Protein AF-A0A9X1YB83-F1 (afdb_monomer_lite)

Structure (mmCIF, N/CA/C/O backbone):
data_AF-A0A9X1YB83-F1
#
_entry.id   AF-A0A9X1YB83-F1
#
loop_
_atom_site.group_PDB
_atom_site.id
_atom_site.type_symbol
_atom_site.label_atom_id
_atom_site.label_alt_id
_atom_site.label_comp_id
_atom_site.label_asym_id
_atom_site.label_entity_id
_atom_site.label_seq_id
_atom_site.pdbx_PDB_ins_code
_atom_site.Cartn_x
_atom_site.Cartn_y
_atom_site.Cartn_z
_atom_site.occupancy
_atom_site.B_iso_or_equiv
_atom_site.auth_seq_id
_atom_site.auth_comp_id
_atom_site.auth_asym_id
_atom_site.auth_atom_id
_atom_site.pdbx_PDB_model_num
ATOM 1 N N . MET A 1 1 ? -44.753 -11.967 65.734 1.00 42.78 1 MET A N 1
ATOM 2 C CA . MET A 1 1 ? -45.019 -11.361 64.406 1.00 42.78 1 MET A CA 1
ATOM 3 C C . MET A 1 1 ? -43.832 -10.481 64.011 1.00 42.78 1 MET A C 1
ATOM 5 O O . MET A 1 1 ? -43.733 -9.363 64.493 1.00 42.78 1 MET A O 1
ATOM 9 N N . MET A 1 2 ? -42.898 -10.990 63.198 1.00 43.97 2 MET A N 1
ATOM 10 C CA . MET A 1 2 ? -41.735 -10.240 62.686 1.00 43.97 2 MET A CA 1
ATOM 11 C C . MET A 1 2 ? -42.067 -9.673 61.300 1.00 43.97 2 MET A C 1
ATOM 13 O O . MET A 1 2 ? -42.325 -10.425 60.363 1.00 43.97 2 MET A O 1
ATOM 17 N N . ARG A 1 3 ? -42.113 -8.340 61.183 1.00 51.88 3 ARG A N 1
ATOM 18 C CA . ARG A 1 3 ? -42.362 -7.619 59.924 1.00 51.88 3 ARG A CA 1
ATOM 19 C C . ARG A 1 3 ? -41.123 -7.677 59.024 1.00 51.88 3 ARG A C 1
ATOM 21 O O . ARG A 1 3 ? -40.028 -7.304 59.429 1.00 51.88 3 ARG A O 1
ATOM 28 N N . SER A 1 4 ? -41.341 -8.137 57.794 1.00 57.34 4 SER A N 1
ATOM 29 C CA . SER A 1 4 ? -40.372 -8.234 56.699 1.00 57.34 4 SER A CA 1
ATOM 30 C C . SER A 1 4 ? -39.772 -6.866 56.336 1.00 57.34 4 SER A C 1
ATOM 32 O O . SER A 1 4 ? -40.475 -5.979 55.857 1.00 57.34 4 SER A O 1
ATOM 34 N N . SER A 1 5 ? -38.462 -6.701 56.549 1.00 56.78 5 SER A N 1
ATOM 35 C CA . SER A 1 5 ? -37.679 -5.482 56.272 1.00 56.78 5 SER A CA 1
ATOM 36 C C . SER A 1 5 ? -37.057 -5.441 54.866 1.00 56.78 5 SER A C 1
ATOM 38 O O . SER A 1 5 ? -36.324 -4.510 54.531 1.00 56.78 5 SER A O 1
ATOM 40 N N . ARG A 1 6 ? -37.345 -6.430 54.008 1.00 56.34 6 ARG A N 1
ATOM 41 C CA . ARG A 1 6 ? -36.607 -6.656 52.749 1.00 56.34 6 ARG A CA 1
ATOM 42 C C . ARG A 1 6 ? -36.925 -5.658 51.624 1.00 56.34 6 ARG A C 1
ATOM 44 O O . ARG A 1 6 ? -36.176 -5.588 50.657 1.00 56.34 6 ARG A O 1
ATOM 51 N N . HIS A 1 7 ? -37.988 -4.857 51.743 1.00 48.97 7 HIS A N 1
ATOM 52 C CA . HIS A 1 7 ? -38.425 -3.928 50.684 1.00 48.97 7 HIS A CA 1
ATOM 53 C C . HIS A 1 7 ? -37.813 -2.517 50.764 1.00 48.97 7 HIS A C 1
ATOM 55 O O . HIS A 1 7 ? -37.915 -1.750 49.809 1.00 48.97 7 HIS A O 1
ATOM 61 N N . ALA A 1 8 ? -37.178 -2.148 51.882 1.00 49.72 8 ALA A N 1
ATOM 62 C CA . ALA A 1 8 ? -36.632 -0.798 52.058 1.00 49.72 8 ALA A CA 1
ATOM 63 C C . ALA A 1 8 ? -35.254 -0.614 51.394 1.00 49.72 8 ALA A C 1
ATOM 65 O O . ALA A 1 8 ? -34.953 0.467 50.888 1.00 49.72 8 ALA A O 1
ATOM 66 N N . ALA A 1 9 ? -34.431 -1.667 51.363 1.00 50.81 9 ALA A N 1
ATOM 67 C CA . ALA A 1 9 ? -33.074 -1.611 50.817 1.00 50.81 9 ALA A CA 1
ATOM 68 C C . ALA A 1 9 ? -33.062 -1.494 49.281 1.00 50.81 9 ALA A C 1
ATOM 70 O O . ALA A 1 9 ? -32.292 -0.719 48.719 1.00 50.81 9 ALA A O 1
ATOM 71 N N . THR A 1 10 ? -33.977 -2.185 48.598 1.00 51.81 10 THR A N 1
ATOM 72 C CA . THR A 1 10 ? -34.086 -2.207 47.129 1.00 51.81 10 THR A CA 1
ATOM 73 C C . THR A 1 10 ? -34.542 -0.875 46.527 1.00 51.81 10 THR A C 1
ATOM 75 O O . THR A 1 10 ? -34.150 -0.544 45.413 1.00 51.81 10 THR A O 1
ATOM 78 N N . ARG A 1 11 ? -35.301 -0.053 47.266 1.00 54.72 11 ARG A N 1
ATOM 79 C CA . ARG A 1 11 ? -35.755 1.273 46.799 1.00 54.72 11 ARG A CA 1
ATOM 80 C C . ARG A 1 11 ? -34.679 2.363 46.839 1.00 54.72 11 ARG A C 1
ATOM 82 O O . ARG A 1 11 ? -34.804 3.340 46.110 1.00 54.72 11 ARG A O 1
ATOM 89 N N . ARG A 1 12 ? -33.640 2.222 47.671 1.00 58.56 12 ARG A N 1
ATOM 90 C CA . ARG A 1 12 ? -32.574 3.236 47.819 1.00 58.56 12 ARG A CA 1
ATOM 91 C C . ARG A 1 12 ? -31.409 3.059 46.843 1.00 58.56 12 ARG A C 1
ATOM 93 O O . ARG A 1 12 ? -30.696 4.020 46.590 1.00 58.56 12 ARG A O 1
ATOM 100 N N . LEU A 1 13 ? -31.237 1.860 46.284 1.00 57.50 13 LEU A N 1
ATOM 101 C CA . LEU A 1 13 ? -30.187 1.547 45.305 1.00 57.50 13 LEU A CA 1
ATOM 102 C C . LEU A 1 13 ? -30.583 1.903 43.862 1.00 57.50 13 LEU A C 1
ATOM 104 O O . LEU A 1 13 ? -29.720 2.214 43.045 1.00 57.50 13 LEU A O 1
ATOM 108 N N . LEU A 1 14 ? -31.887 1.920 43.564 1.00 59.91 14 LEU A N 1
ATOM 109 C CA . LEU A 1 14 ? -32.426 2.239 42.240 1.00 59.91 14 LEU A CA 1
ATOM 110 C C . LEU A 1 14 ? -31.978 3.607 41.670 1.00 59.91 14 LEU A C 1
ATOM 112 O O . LEU A 1 14 ? -31.573 3.624 40.513 1.00 59.91 14 LEU A O 1
ATOM 116 N N . PRO A 1 15 ? -31.968 4.732 42.424 1.00 68.62 15 PRO A N 1
ATOM 117 C CA . PRO A 1 15 ? -31.583 6.036 41.872 1.00 68.62 15 PRO A CA 1
ATOM 118 C C . PRO A 1 15 ? -30.080 6.184 41.583 1.00 68.62 15 PRO A C 1
ATOM 120 O O . PRO A 1 15 ? -29.701 7.100 40.863 1.00 68.62 15 PRO A O 1
ATOM 123 N N . LEU A 1 16 ? -29.227 5.305 42.123 1.00 73.06 16 LEU A N 1
ATOM 124 C CA . LEU A 1 16 ? -27.783 5.268 41.839 1.00 73.06 16 LEU A CA 1
ATOM 125 C C . LEU A 1 16 ? -27.453 4.391 40.622 1.00 73.06 16 LEU A C 1
ATOM 127 O O . LEU A 1 16 ? -26.489 4.657 39.909 1.00 73.06 16 LEU A O 1
ATOM 131 N N . LEU A 1 17 ? -28.275 3.376 40.352 1.00 79.06 17 LEU A N 1
ATOM 132 C CA . LEU A 1 17 ? -28.107 2.476 39.210 1.00 79.06 17 LEU A CA 1
ATOM 133 C C . LEU A 1 17 ? -28.478 3.138 37.877 1.00 79.06 17 LEU A C 1
ATOM 135 O O . LEU A 1 17 ? -27.850 2.846 36.862 1.00 79.06 17 LEU A O 1
ATOM 139 N N . THR A 1 18 ? -29.453 4.048 37.863 1.00 82.81 18 THR A N 1
ATOM 140 C CA . THR A 1 18 ? -29.884 4.765 36.650 1.00 82.81 18 THR A CA 1
ATOM 141 C C . THR A 1 18 ? -28.795 5.650 36.030 1.00 82.81 18 THR A C 1
ATOM 143 O O . THR A 1 18 ? -28.520 5.477 34.842 1.00 82.81 18 THR A O 1
ATOM 146 N N . PRO A 1 19 ? -28.132 6.565 36.771 1.00 84.56 19 PRO A N 1
ATOM 147 C CA . PRO A 1 19 ? -27.071 7.391 36.196 1.00 84.56 19 PRO A CA 1
ATOM 148 C C . PRO A 1 19 ? -25.845 6.557 35.815 1.00 84.56 19 PRO A C 1
ATOM 150 O O . PRO A 1 19 ? -25.205 6.854 34.813 1.00 84.56 19 PRO A O 1
ATOM 153 N N . LEU A 1 20 ? -25.555 5.482 36.556 1.00 87.38 20 LEU A N 1
ATOM 154 C CA . LEU A 1 20 ? -24.474 4.558 36.221 1.00 87.38 20 LEU A CA 1
ATOM 155 C C . LEU A 1 20 ? -24.749 3.849 34.889 1.00 87.38 20 LEU A C 1
ATOM 157 O O . LEU A 1 20 ? -23.888 3.807 34.021 1.00 87.38 20 LEU A O 1
ATOM 161 N N . SER A 1 21 ? -25.973 3.359 34.690 1.00 84.88 21 SER A N 1
ATOM 162 C CA . SER A 1 21 ? -26.384 2.694 33.447 1.00 84.88 21 SER A CA 1
ATOM 163 C C . SER A 1 21 ? -26.321 3.644 32.246 1.00 84.88 21 SER A C 1
ATOM 165 O O . SER A 1 21 ? -25.855 3.259 31.177 1.00 84.88 21 SER A O 1
ATOM 167 N N . LEU A 1 22 ? -26.733 4.904 32.432 1.00 86.56 22 LEU A N 1
ATOM 168 C CA . LEU A 1 22 ? -26.623 5.938 31.404 1.00 86.56 22 LEU A CA 1
ATOM 169 C C . LEU A 1 22 ? -25.156 6.275 31.089 1.00 86.56 22 LEU A C 1
ATOM 171 O O . LEU A 1 22 ? -24.799 6.390 29.921 1.00 86.56 22 LEU A O 1
ATOM 175 N N . ALA A 1 23 ? -24.297 6.370 32.107 1.00 84.62 23 ALA A N 1
ATOM 176 C CA . ALA A 1 23 ? -22.865 6.598 31.922 1.00 84.62 23 ALA A CA 1
ATOM 177 C C . ALA A 1 23 ? -22.188 5.446 31.155 1.00 84.62 23 ALA A C 1
ATOM 179 O O . ALA A 1 23 ? -21.388 5.704 30.258 1.00 84.62 23 ALA A O 1
ATOM 180 N N . LEU A 1 24 ? -22.550 4.187 31.441 1.00 84.88 24 LEU A N 1
ATOM 181 C CA . LEU A 1 24 ? -22.045 3.031 30.690 1.00 84.88 24 LEU A CA 1
ATOM 182 C C . LEU A 1 24 ? -22.519 3.022 29.226 1.00 84.88 24 LEU A C 1
ATOM 184 O O . LEU A 1 24 ? -21.747 2.650 28.347 1.00 84.88 24 LEU A O 1
ATOM 188 N N . LEU A 1 25 ? -23.756 3.447 28.947 1.00 84.25 25 LEU A N 1
ATOM 189 C CA . LEU A 1 25 ? -24.281 3.534 27.577 1.00 84.25 25 LEU A CA 1
ATOM 190 C C . LEU A 1 25 ? -23.567 4.606 26.742 1.00 84.25 25 LEU A C 1
ATOM 192 O O . LEU A 1 25 ? -23.328 4.390 25.558 1.00 84.25 25 LEU A O 1
ATOM 196 N N . VAL A 1 26 ? -23.200 5.740 27.347 1.00 80.44 26 VAL A N 1
ATOM 197 C CA . VAL A 1 26 ? -22.458 6.808 26.653 1.00 80.44 26 VAL A CA 1
ATOM 198 C C . VAL A 1 26 ? -21.001 6.403 26.410 1.00 80.44 26 VAL A C 1
ATOM 200 O O . VAL A 1 26 ? -20.485 6.627 25.318 1.00 80.44 26 VAL A O 1
ATOM 203 N N . ALA A 1 27 ? -20.359 5.738 27.375 1.00 78.19 27 ALA A N 1
ATOM 204 C CA . ALA A 1 27 ? -18.993 5.232 27.217 1.00 78.19 27 ALA A CA 1
ATOM 205 C C . ALA A 1 27 ? -18.874 4.121 26.154 1.00 78.19 27 ALA A C 1
ATOM 207 O O . ALA A 1 27 ? -17.814 3.942 25.569 1.00 78.19 27 ALA A O 1
ATOM 208 N N . ALA A 1 28 ? -19.960 3.400 25.853 1.00 70.44 28 ALA A N 1
ATOM 209 C CA . ALA A 1 28 ? -19.977 2.383 24.800 1.00 70.44 28 ALA A CA 1
ATOM 210 C C . ALA A 1 28 ? -19.939 2.961 23.369 1.00 70.44 28 ALA A C 1
ATOM 212 O O . ALA A 1 28 ? -19.713 2.214 22.418 1.00 70.44 28 ALA A O 1
ATOM 213 N N . CYS A 1 29 ? -20.173 4.268 23.203 1.00 69.50 29 CYS A N 1
ATOM 214 C CA . CYS A 1 29 ? -20.130 4.931 21.898 1.00 69.50 29 CYS A CA 1
ATOM 215 C C . CYS A 1 29 ? -18.698 5.327 21.483 1.00 69.50 29 CYS A C 1
ATOM 217 O O . CYS A 1 29 ? -18.421 5.481 20.293 1.00 69.50 29 CYS A O 1
ATOM 219 N N . GLU A 1 30 ? -17.765 5.425 22.438 1.00 65.12 30 GLU A N 1
ATOM 220 C CA . GLU A 1 30 ? -16.325 5.404 22.158 1.00 65.12 30 GLU A CA 1
ATOM 221 C C . GLU A 1 30 ? -15.914 3.954 21.868 1.00 65.12 30 GLU A C 1
ATOM 223 O O . GLU A 1 30 ? -15.435 3.213 22.726 1.00 65.12 30 GLU A O 1
ATOM 228 N N . GLY A 1 31 ? -16.186 3.516 20.638 1.00 65.62 31 GLY A N 1
ATOM 229 C CA . GLY A 1 31 ? -15.770 2.207 20.146 1.00 65.62 31 GLY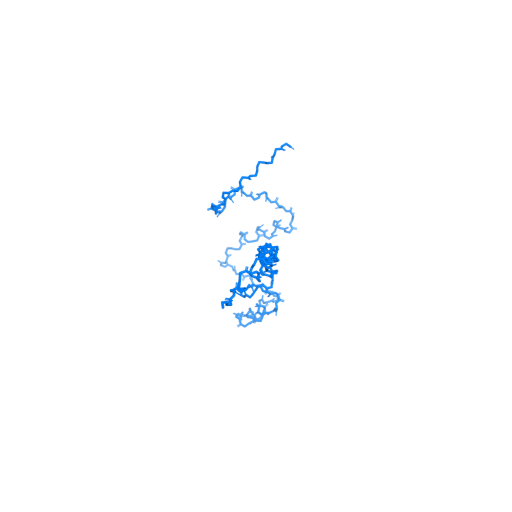 A CA 1
ATOM 230 C C . GLY A 1 31 ? -14.257 1.982 20.309 1.00 65.62 31 GLY A C 1
ATOM 231 O O . GLY A 1 31 ? -13.475 2.935 20.331 1.00 65.62 31 GLY A O 1
ATOM 232 N N . PRO A 1 32 ? -13.822 0.717 20.433 1.00 61.84 32 PRO A N 1
ATOM 233 C CA . PRO A 1 32 ? -12.466 0.381 20.832 1.00 61.84 32 PRO A CA 1
ATOM 234 C C . PRO A 1 32 ? -11.430 0.851 19.809 1.00 61.84 32 PRO A C 1
ATOM 236 O O . PRO A 1 32 ? -11.478 0.442 18.653 1.00 61.84 32 PRO A O 1
ATOM 239 N N . ALA A 1 33 ? -10.452 1.596 20.330 1.00 65.19 33 ALA A N 1
ATOM 240 C CA . ALA A 1 33 ? -9.132 1.871 19.778 1.00 65.19 33 ALA A CA 1
ATOM 241 C C . ALA A 1 33 ? -9.093 2.626 18.442 1.00 65.19 33 ALA A C 1
ATOM 243 O O . ALA A 1 33 ? -9.842 2.375 17.503 1.00 65.19 33 ALA A O 1
ATOM 244 N N . ASP A 1 34 ? -8.128 3.538 18.355 1.00 69.44 34 ASP A N 1
ATOM 245 C CA . ASP A 1 34 ? -7.694 4.140 17.103 1.00 69.44 34 ASP A CA 1
ATOM 246 C C . ASP A 1 34 ? -7.697 3.085 15.968 1.00 69.44 34 ASP A C 1
ATOM 248 O O . ASP A 1 34 ? -7.056 2.033 16.111 1.00 69.44 34 ASP A O 1
ATOM 252 N N . PRO A 1 35 ? -8.402 3.321 14.843 1.00 69.38 35 PRO A N 1
ATOM 253 C CA . PRO A 1 35 ? -8.416 2.397 13.715 1.00 69.38 35 PRO A CA 1
ATOM 254 C C . PRO A 1 35 ? -7.019 2.080 13.160 1.00 69.38 35 PRO A C 1
ATOM 256 O O . PRO A 1 35 ? -6.881 1.082 12.454 1.00 69.38 35 PRO A O 1
ATOM 259 N N . PHE A 1 36 ? -5.990 2.875 13.462 1.00 68.81 36 PHE A N 1
ATOM 260 C CA . PHE A 1 36 ? -4.592 2.586 13.128 1.00 68.81 36 PHE A CA 1
ATOM 261 C C . PHE A 1 36 ? -3.922 1.561 14.065 1.00 68.81 36 PHE A C 1
ATOM 263 O O . PHE A 1 36 ? -2.815 1.089 13.787 1.00 68.81 36 PHE A O 1
ATOM 270 N N . HIS A 1 37 ? -4.569 1.191 15.171 1.00 71.38 37 HIS A N 1
ATOM 271 C CA . HIS A 1 37 ? -4.044 0.273 16.187 1.00 71.38 37 HIS A CA 1
ATOM 272 C C . HIS A 1 37 ? -4.838 -1.025 16.334 1.00 71.38 37 HIS A C 1
ATOM 274 O O . HIS A 1 37 ? -4.385 -1.925 17.044 1.00 71.38 37 HIS A O 1
ATOM 280 N N . ALA A 1 38 ? -5.967 -1.160 15.638 1.00 74.69 38 ALA A N 1
ATOM 281 C CA . ALA A 1 38 ? -6.736 -2.396 15.633 1.00 74.69 38 ALA A CA 1
ATOM 282 C C . ALA A 1 38 ? -5.915 -3.576 15.075 1.00 74.69 38 ALA A C 1
ATOM 284 O O . ALA A 1 38 ? -5.223 -3.465 14.057 1.00 74.69 38 ALA A O 1
ATOM 285 N N . GLU A 1 39 ? -6.007 -4.724 15.746 1.00 72.88 39 GLU A N 1
ATOM 286 C CA . GLU A 1 39 ? -5.402 -5.973 15.283 1.00 72.88 39 GLU A CA 1
ATOM 287 C C . GLU A 1 39 ? -5.959 -6.389 13.911 1.00 72.88 39 GLU A C 1
ATOM 289 O O . GLU A 1 39 ? -7.090 -6.065 13.546 1.00 72.88 39 GLU A O 1
ATOM 294 N N . GLY A 1 40 ? -5.138 -7.071 13.108 1.00 72.44 40 GLY A N 1
ATOM 295 C CA . GLY A 1 40 ? -5.503 -7.486 11.748 1.00 72.44 40 GLY A CA 1
ATOM 296 C C . GLY A 1 40 ? -5.491 -6.370 10.695 1.00 72.44 40 GLY A C 1
ATOM 297 O O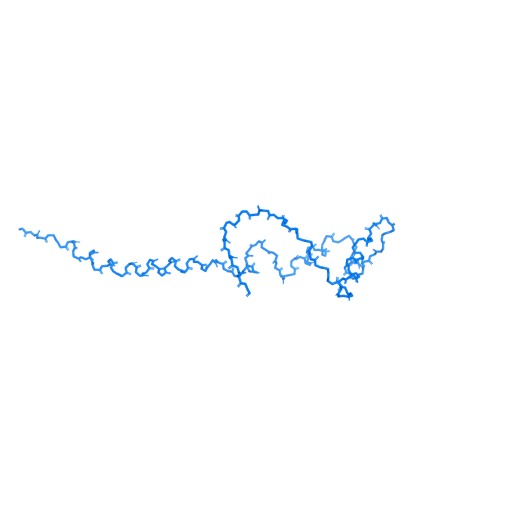 . GLY A 1 40 ? -5.664 -6.657 9.512 1.00 72.44 40 GLY A O 1
ATOM 298 N N . ARG A 1 41 ? -5.251 -5.110 11.078 1.00 73.06 41 ARG A N 1
ATOM 299 C CA . ARG A 1 41 ? -5.054 -4.008 10.126 1.00 73.06 41 ARG A CA 1
ATOM 300 C C . ARG A 1 41 ? -3.586 -3.831 9.754 1.00 73.06 41 ARG A C 1
ATOM 302 O O . ARG A 1 41 ? -2.684 -4.237 10.487 1.00 73.06 41 ARG A O 1
ATOM 309 N N . TRP A 1 42 ? -3.350 -3.206 8.599 1.00 73.56 42 TRP A N 1
ATOM 310 C CA . TRP A 1 42 ? -2.004 -2.822 8.183 1.00 73.56 42 TRP A CA 1
ATOM 311 C C . TRP A 1 42 ? -1.399 -1.863 9.214 1.00 73.56 42 TRP A C 1
ATOM 313 O O . TRP A 1 42 ? -2.025 -0.874 9.593 1.00 73.56 42 TRP A O 1
ATOM 323 N N . ARG A 1 43 ? -0.181 -2.168 9.666 1.00 70.88 43 ARG A N 1
ATOM 324 C CA . ARG A 1 43 ? 0.573 -1.361 10.630 1.00 70.88 43 ARG A CA 1
ATOM 325 C C . ARG A 1 43 ? 1.977 -1.113 10.081 1.00 70.88 43 ARG A C 1
ATOM 327 O O . ARG A 1 43 ? 2.579 -2.055 9.556 1.00 70.88 43 ARG A O 1
ATOM 334 N N . PRO A 1 44 ? 2.550 0.087 10.270 1.00 71.62 44 PRO A N 1
ATOM 335 C CA . PRO A 1 44 ? 3.928 0.393 9.890 1.00 71.62 44 PRO A CA 1
ATOM 336 C C . PRO A 1 44 ? 4.934 -0.229 10.881 1.00 71.62 44 PRO A C 1
ATOM 338 O O . PRO A 1 44 ? 5.787 0.448 11.439 1.00 71.62 44 PRO A O 1
ATOM 341 N N . ALA A 1 45 ? 4.819 -1.534 11.140 1.00 78.75 45 ALA A N 1
ATOM 342 C CA . ALA A 1 45 ? 5.722 -2.299 12.003 1.00 78.75 45 ALA A CA 1
ATOM 343 C C . ALA A 1 45 ? 6.882 -2.943 11.217 1.00 78.75 45 ALA A C 1
ATOM 345 O O . ALA A 1 45 ? 7.643 -3.733 11.767 1.00 78.75 45 ALA A O 1
ATOM 346 N N . GLY A 1 46 ? 6.980 -2.678 9.909 1.00 79.88 46 GLY A N 1
ATOM 347 C CA . GLY A 1 46 ? 7.987 -3.267 9.021 1.00 79.88 46 GLY A CA 1
ATOM 348 C C . GLY A 1 46 ? 7.752 -4.738 8.656 1.00 79.88 46 GLY A C 1
ATOM 349 O O . GLY A 1 46 ? 8.519 -5.292 7.873 1.00 79.88 46 GLY A O 1
ATOM 350 N N . ALA A 1 47 ? 6.691 -5.378 9.168 1.00 82.44 47 ALA A N 1
ATOM 351 C CA . ALA A 1 47 ? 6.321 -6.749 8.802 1.00 82.44 47 ALA A CA 1
ATOM 352 C C . ALA A 1 47 ? 6.032 -6.882 7.296 1.00 82.44 47 ALA A C 1
ATOM 354 O O . ALA A 1 47 ? 6.417 -7.867 6.671 1.00 82.44 47 ALA A O 1
ATOM 355 N N . ASN A 1 48 ? 5.417 -5.857 6.699 1.00 81.69 48 ASN A N 1
ATOM 356 C CA . ASN A 1 48 ? 5.194 -5.802 5.259 1.00 81.69 48 ASN A CA 1
ATOM 357 C C . ASN A 1 48 ? 6.522 -5.736 4.490 1.00 81.69 48 ASN A C 1
ATOM 359 O O . ASN A 1 48 ? 6.753 -6.561 3.616 1.00 81.69 48 ASN A O 1
ATOM 363 N N . GLU A 1 49 ? 7.435 -4.830 4.854 1.00 84.06 49 GLU A N 1
ATOM 364 C CA . GLU A 1 49 ? 8.776 -4.767 4.264 1.00 84.06 49 GLU A CA 1
ATOM 365 C C . GLU A 1 49 ? 9.553 -6.081 4.419 1.00 84.06 49 GLU A C 1
ATOM 367 O O . GLU A 1 49 ? 10.228 -6.500 3.483 1.00 84.06 49 GLU A O 1
ATOM 372 N N . ALA A 1 50 ? 9.481 -6.746 5.576 1.00 86.25 50 ALA A N 1
ATOM 373 C CA . ALA A 1 50 ? 10.133 -8.038 5.789 1.00 86.25 50 ALA A CA 1
ATOM 374 C C . ALA A 1 50 ? 9.572 -9.122 4.852 1.00 86.25 50 ALA A C 1
ATOM 376 O O . ALA A 1 50 ? 10.342 -9.819 4.192 1.00 86.25 50 ALA A O 1
ATOM 377 N N . ASN A 1 51 ? 8.245 -9.203 4.728 1.00 87.25 51 ASN A N 1
ATOM 378 C CA . ASN A 1 51 ? 7.587 -10.140 3.820 1.00 87.25 51 ASN A CA 1
ATOM 379 C C . ASN A 1 51 ? 7.912 -9.833 2.353 1.00 87.25 51 ASN A C 1
ATOM 381 O O . ASN A 1 51 ? 8.222 -10.742 1.589 1.00 87.25 51 ASN A O 1
ATOM 385 N N . LEU A 1 52 ? 7.901 -8.558 1.955 1.00 85.38 52 LEU A N 1
ATOM 386 C CA . LEU A 1 52 ? 8.255 -8.141 0.597 1.00 85.38 52 LEU A CA 1
ATOM 387 C C . LEU A 1 52 ? 9.704 -8.497 0.251 1.00 85.38 52 LEU A C 1
ATOM 389 O O . LEU A 1 52 ? 9.953 -8.992 -0.844 1.00 85.38 52 LEU A O 1
ATOM 393 N N . ARG A 1 53 ? 10.649 -8.322 1.185 1.00 88.00 53 ARG A N 1
ATOM 394 C CA . ARG A 1 53 ? 12.043 -8.762 0.996 1.00 88.00 53 ARG A CA 1
ATOM 395 C C . ARG A 1 53 ? 12.162 -10.271 0.804 1.00 88.00 53 ARG A C 1
ATOM 397 O O . ARG A 1 53 ? 12.996 -10.700 0.020 1.00 88.00 53 ARG A O 1
ATOM 404 N N . ALA A 1 54 ? 11.348 -11.056 1.507 1.00 90.19 54 ALA A N 1
ATOM 405 C CA . ALA A 1 54 ? 11.347 -12.512 1.381 1.00 90.19 54 ALA A CA 1
ATOM 406 C C . ALA A 1 54 ? 10.687 -13.007 0.080 1.00 90.19 54 ALA A C 1
ATOM 408 O O . ALA A 1 54 ? 11.054 -14.063 -0.424 1.00 90.19 54 ALA A O 1
ATOM 409 N N . MET A 1 55 ? 9.709 -12.265 -0.452 1.00 90.94 55 MET A N 1
ATOM 410 C CA . MET A 1 55 ? 8.957 -12.645 -1.656 1.00 90.94 55 MET A CA 1
ATOM 411 C C . MET A 1 55 ? 9.557 -12.112 -2.961 1.00 90.94 55 MET A C 1
ATOM 413 O O . MET A 1 55 ? 9.202 -12.592 -4.037 1.00 90.94 55 MET A O 1
ATOM 417 N N . VAL A 1 56 ? 10.423 -11.101 -2.896 1.00 90.88 56 VAL A N 1
ATOM 418 C CA . VAL A 1 56 ? 11.051 -10.523 -4.085 1.00 90.88 56 VAL A CA 1
ATOM 419 C C . VAL A 1 56 ? 11.996 -11.536 -4.737 1.00 90.88 56 VAL A C 1
ATOM 421 O O . VAL A 1 56 ? 12.862 -12.110 -4.083 1.00 90.88 56 VAL A O 1
ATOM 424 N N . ALA A 1 57 ? 11.835 -11.729 -6.049 1.00 90.88 57 ALA A N 1
ATOM 425 C CA . ALA A 1 57 ? 12.650 -12.660 -6.828 1.00 90.88 57 ALA A CA 1
ATOM 426 C C . ALA A 1 57 ? 14.094 -12.165 -7.034 1.00 90.88 57 ALA A C 1
ATOM 428 O O . ALA A 1 57 ? 15.023 -12.968 -7.004 1.00 90.88 57 ALA A O 1
ATOM 429 N N . ASP A 1 58 ? 14.282 -10.855 -7.231 1.00 90.69 58 ASP A N 1
ATOM 430 C CA . ASP A 1 58 ? 15.591 -10.207 -7.348 1.00 90.69 58 ASP A CA 1
ATOM 431 C C . ASP A 1 58 ? 15.707 -9.062 -6.324 1.00 90.69 58 ASP A C 1
ATOM 433 O O . ASP A 1 58 ? 15.032 -8.041 -6.473 1.00 90.69 58 ASP A O 1
ATOM 437 N N . PRO A 1 59 ? 16.560 -9.179 -5.289 1.00 90.06 59 PRO A N 1
ATOM 438 C CA . PRO A 1 59 ? 16.735 -8.136 -4.279 1.00 90.06 59 PRO A CA 1
ATOM 439 C C . PRO A 1 59 ? 17.097 -6.752 -4.837 1.00 90.06 59 PRO A C 1
ATOM 441 O O . PRO A 1 59 ? 16.801 -5.747 -4.185 1.00 90.06 59 PRO A O 1
ATOM 444 N N . ALA A 1 60 ? 17.712 -6.666 -6.024 1.00 89.69 60 ALA A N 1
ATOM 445 C CA . ALA A 1 60 ? 18.018 -5.391 -6.669 1.00 89.69 60 ALA A CA 1
ATOM 446 C C . ALA A 1 60 ? 16.748 -4.593 -7.023 1.00 89.69 60 ALA A C 1
ATOM 448 O O . ALA A 1 60 ? 16.774 -3.357 -6.978 1.00 89.69 60 ALA A O 1
ATOM 449 N N . ASP A 1 61 ? 15.624 -5.279 -7.264 1.00 89.12 61 ASP A N 1
ATOM 450 C CA . ASP A 1 61 ? 14.334 -4.661 -7.588 1.00 89.12 61 ASP A CA 1
ATOM 451 C C . ASP A 1 61 ? 13.772 -3.820 -6.421 1.00 89.12 61 ASP A C 1
ATOM 453 O O . ASP A 1 61 ? 12.984 -2.901 -6.645 1.00 89.12 61 ASP A O 1
ATOM 457 N N . LEU A 1 62 ? 14.218 -4.059 -5.178 1.00 86.62 62 LEU A N 1
ATOM 458 C CA . LEU A 1 62 ? 13.857 -3.239 -4.009 1.00 86.62 62 LEU A CA 1
ATOM 459 C C . LEU A 1 62 ? 14.530 -1.860 -4.010 1.00 86.62 62 LEU A C 1
ATOM 461 O O . LEU A 1 62 ? 14.037 -0.931 -3.373 1.00 86.62 62 LEU A O 1
ATOM 465 N N . VAL A 1 63 ? 15.674 -1.737 -4.687 1.00 89.81 63 VAL A N 1
ATOM 466 C CA . VAL A 1 63 ? 16.443 -0.488 -4.788 1.00 89.81 63 VAL A CA 1
ATOM 467 C C . VAL A 1 63 ? 16.110 0.235 -6.090 1.00 89.81 63 VAL A C 1
ATOM 469 O O . VAL A 1 63 ? 15.997 1.462 -6.116 1.00 89.81 63 VAL A O 1
ATOM 472 N N . ARG A 1 64 ? 15.956 -0.517 -7.184 1.00 86.56 64 ARG A N 1
ATOM 473 C CA . ARG A 1 64 ? 15.670 0.02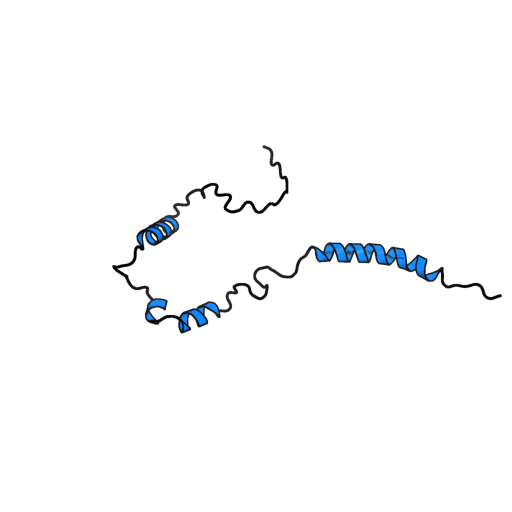0 -8.512 1.00 86.56 64 ARG A CA 1
ATOM 474 C C . ARG A 1 64 ? 14.817 -0.964 -9.303 1.00 86.56 64 ARG A C 1
ATOM 476 O O . ARG A 1 64 ? 15.271 -2.052 -9.616 1.00 86.56 64 ARG A O 1
ATOM 483 N N . GLY A 1 65 ? 13.637 -0.518 -9.728 1.00 81.69 65 GLY A N 1
ATOM 484 C CA . GLY A 1 65 ? 12.817 -1.275 -10.670 1.00 81.69 65 GLY A CA 1
ATOM 485 C C . GLY A 1 65 ? 13.481 -1.430 -12.044 1.00 81.69 65 GLY A C 1
ATOM 486 O O . GLY A 1 65 ? 14.259 -0.582 -12.489 1.00 81.69 65 GLY A O 1
ATOM 487 N N . ARG A 1 66 ? 13.126 -2.510 -12.733 1.00 85.12 66 ARG A N 1
ATOM 488 C CA . ARG A 1 66 ? 13.589 -2.884 -14.076 1.00 85.12 66 ARG A CA 1
ATOM 489 C C . ARG A 1 66 ? 12.540 -2.570 -15.137 1.00 85.12 66 ARG A C 1
ATOM 491 O O . ARG A 1 66 ? 11.340 -2.622 -14.873 1.00 85.12 66 ARG A O 1
ATOM 498 N N . SER A 1 67 ? 12.989 -2.242 -16.347 1.00 82.62 67 SER A N 1
ATOM 499 C CA . SER A 1 67 ? 12.087 -2.114 -17.489 1.00 82.62 67 SER A CA 1
ATOM 500 C C . SER A 1 67 ? 11.606 -3.495 -17.938 1.00 82.62 67 SER A C 1
ATOM 502 O O . SER A 1 67 ? 12.386 -4.446 -18.012 1.00 82.62 67 SER A O 1
ATOM 504 N N . ASP A 1 68 ? 10.320 -3.598 -18.262 1.00 82.88 68 ASP A N 1
ATOM 505 C CA . ASP A 1 68 ? 9.749 -4.757 -18.944 1.00 82.88 68 ASP A CA 1
ATOM 506 C C . ASP A 1 68 ? 9.189 -4.299 -20.297 1.00 82.88 68 ASP A C 1
ATOM 508 O O . ASP A 1 68 ? 8.172 -3.603 -20.326 1.00 82.88 68 ASP A O 1
ATOM 512 N N . PRO A 1 69 ? 9.826 -4.656 -21.428 1.00 78.88 69 PRO A N 1
ATOM 513 C CA . PRO A 1 69 ? 9.360 -4.255 -22.752 1.00 78.88 69 PRO A CA 1
ATOM 514 C C . PRO A 1 69 ? 8.030 -4.913 -23.149 1.00 78.88 69 PRO A C 1
ATOM 516 O O . PRO A 1 69 ? 7.446 -4.520 -24.154 1.00 78.88 69 PRO A O 1
ATOM 519 N N . ARG A 1 70 ? 7.552 -5.916 -22.398 1.00 84.00 70 ARG A N 1
ATOM 520 C CA . ARG A 1 70 ? 6.250 -6.563 -22.619 1.00 84.00 70 ARG A CA 1
ATOM 521 C C . ARG A 1 70 ? 5.134 -5.975 -21.755 1.00 84.00 70 ARG A C 1
ATOM 523 O O . ARG A 1 70 ? 3.974 -6.316 -21.969 1.00 84.00 70 ARG A O 1
ATOM 530 N N . GLY A 1 71 ? 5.468 -5.127 -20.783 1.00 77.50 71 GLY A N 1
ATOM 531 C CA . GLY A 1 71 ? 4.502 -4.528 -19.870 1.00 77.50 71 GLY A CA 1
ATOM 532 C C . GLY A 1 71 ? 3.877 -3.255 -20.439 1.00 77.50 71 GLY A C 1
ATOM 533 O O . GLY A 1 71 ? 4.588 -2.339 -20.849 1.00 77.50 71 GLY A O 1
ATOM 534 N N . ASP A 1 72 ? 2.548 -3.149 -20.393 1.00 79.31 72 ASP A N 1
ATOM 535 C CA . ASP A 1 72 ? 1.861 -1.877 -20.630 1.00 79.31 72 ASP A CA 1
ATOM 536 C C . ASP A 1 72 ? 1.831 -1.048 -19.337 1.00 79.31 72 ASP A C 1
ATOM 538 O O . ASP A 1 72 ? 0.904 -1.102 -18.527 1.00 79.31 72 ASP A O 1
ATOM 542 N N . ALA A 1 73 ? 2.896 -0.275 -19.130 1.00 82.62 73 ALA A N 1
ATOM 543 C CA . ALA A 1 73 ? 3.012 0.648 -18.006 1.00 82.62 73 ALA A CA 1
ATOM 544 C C . ALA A 1 73 ? 2.461 2.052 -18.322 1.00 82.62 73 ALA A C 1
ATOM 546 O O . ALA A 1 73 ? 2.637 2.969 -17.512 1.00 82.62 73 ALA A O 1
ATOM 547 N N . GLN A 1 74 ? 1.824 2.267 -19.480 1.00 84.25 74 GLN A N 1
ATOM 548 C CA . GLN A 1 74 ? 1.465 3.607 -19.951 1.00 84.25 74 GLN A CA 1
ATOM 549 C C . GLN A 1 74 ? 0.465 4.287 -19.009 1.00 84.25 74 GLN A C 1
ATOM 551 O O . GLN A 1 74 ? 0.641 5.451 -18.642 1.00 84.25 74 GLN A O 1
ATOM 556 N N . THR A 1 75 ? -0.529 3.534 -18.532 1.00 85.06 75 THR A N 1
ATOM 557 C CA . THR A 1 75 ? -1.538 4.027 -17.581 1.00 85.06 75 THR A CA 1
ATOM 558 C C . THR A 1 75 ? -0.916 4.420 -16.239 1.00 85.06 75 THR A C 1
ATOM 560 O O . THR A 1 75 ? -1.169 5.515 -15.729 1.00 85.06 75 THR A O 1
ATOM 563 N N . ALA A 1 76 ? -0.063 3.559 -15.677 1.00 83.44 76 ALA A N 1
ATOM 564 C CA . ALA A 1 76 ? 0.611 3.823 -14.406 1.00 83.44 76 ALA A CA 1
ATOM 565 C C . ALA A 1 76 ? 1.570 5.020 -14.517 1.00 83.44 76 ALA A C 1
ATOM 567 O O . ALA A 1 76 ? 1.560 5.914 -13.669 1.00 83.44 76 ALA A O 1
ATOM 568 N N . THR A 1 77 ? 2.335 5.085 -15.609 1.00 85.81 77 THR A N 1
ATOM 569 C CA . THR A 1 77 ? 3.250 6.192 -15.910 1.00 85.81 77 THR A CA 1
ATOM 570 C C . THR A 1 77 ? 2.488 7.509 -16.005 1.00 85.81 77 THR A C 1
ATOM 572 O O . THR A 1 77 ? 2.848 8.478 -15.340 1.00 85.81 77 THR A O 1
ATOM 575 N N . ALA A 1 78 ? 1.378 7.541 -16.748 1.00 85.31 78 ALA A N 1
ATOM 576 C CA . ALA A 1 78 ? 0.534 8.725 -16.863 1.00 85.31 78 ALA A CA 1
ATOM 577 C C . ALA A 1 78 ? -0.019 9.178 -15.501 1.00 85.31 78 ALA A C 1
ATOM 579 O O . ALA A 1 78 ? -0.044 10.378 -15.220 1.00 85.31 78 ALA A O 1
ATOM 580 N N . ALA A 1 79 ? -0.426 8.244 -14.635 1.00 82.06 79 ALA A N 1
ATOM 581 C CA . ALA A 1 79 ? -0.920 8.554 -13.296 1.00 82.06 79 ALA A CA 1
ATOM 582 C C . ALA A 1 79 ? 0.171 9.154 -12.389 1.00 82.06 79 ALA A C 1
ATOM 584 O O . ALA A 1 79 ? -0.060 10.199 -11.779 1.00 82.06 79 ALA A O 1
ATOM 585 N N . VAL A 1 80 ? 1.369 8.558 -12.344 1.00 85.00 80 VAL A N 1
ATOM 586 C CA . VAL A 1 80 ? 2.498 9.069 -11.540 1.00 85.00 80 VAL A CA 1
ATOM 587 C C . VAL A 1 80 ? 2.981 10.418 -12.066 1.00 85.00 80 VAL A C 1
ATOM 589 O O . VAL A 1 80 ? 3.171 11.355 -11.291 1.00 85.00 80 VAL A O 1
ATOM 592 N N . SER A 1 81 ? 3.140 10.558 -13.384 1.00 86.62 81 SER A N 1
ATOM 593 C CA . SER A 1 81 ? 3.513 11.829 -14.010 1.00 86.62 81 SER A CA 1
ATOM 594 C C . SER A 1 81 ? 2.477 12.920 -13.759 1.00 86.62 81 SER A C 1
ATOM 596 O O . SER A 1 81 ? 2.837 14.093 -13.721 1.00 86.62 81 SER A O 1
ATOM 598 N N . ARG A 1 82 ? 1.197 12.569 -13.612 1.00 83.31 82 ARG A N 1
ATOM 599 C CA . ARG A 1 82 ? 0.131 13.509 -13.256 1.00 83.31 82 ARG A CA 1
ATOM 600 C C . ARG A 1 82 ? 0.222 13.930 -11.788 1.00 83.31 82 ARG A C 1
ATOM 602 O O . ARG A 1 82 ? 0.201 15.125 -11.519 1.00 83.31 82 ARG A O 1
ATOM 609 N N . LEU A 1 83 ? 0.394 12.969 -10.876 1.00 83.38 83 LEU A N 1
ATOM 610 C CA . LEU A 1 83 ? 0.585 13.225 -9.443 1.00 83.38 83 LEU A CA 1
ATOM 611 C C . LEU A 1 83 ? 1.779 14.156 -9.194 1.00 83.38 83 LEU A C 1
ATOM 613 O O . LEU A 1 83 ? 1.652 15.152 -8.499 1.00 83.38 83 LEU A O 1
ATOM 617 N N . ARG A 1 84 ? 2.930 13.872 -9.816 1.00 88.31 84 ARG A N 1
ATOM 618 C CA . ARG A 1 84 ? 4.152 14.681 -9.654 1.00 88.31 84 ARG A CA 1
ATOM 619 C C . ARG A 1 84 ? 4.037 16.100 -10.207 1.00 88.31 84 ARG A C 1
ATOM 621 O O . ARG A 1 84 ? 4.779 16.971 -9.776 1.00 88.31 84 ARG A O 1
ATOM 628 N N . ARG A 1 85 ? 3.159 16.317 -11.187 1.00 89.69 85 ARG A N 1
ATOM 629 C CA . ARG A 1 85 ? 2.906 17.634 -11.793 1.00 89.69 85 ARG A CA 1
ATOM 630 C C . ARG A 1 85 ? 1.725 18.361 -11.146 1.00 89.69 85 ARG A C 1
ATOM 632 O O . ARG A 1 85 ? 1.232 19.319 -11.728 1.00 89.69 85 ARG A O 1
ATOM 639 N N . ASP A 1 86 ? 1.260 17.871 -9.997 1.00 76.75 86 ASP A N 1
ATOM 640 C CA . ASP A 1 86 ? 0.150 18.419 -9.213 1.00 76.75 86 ASP A CA 1
ATOM 641 C C . ASP A 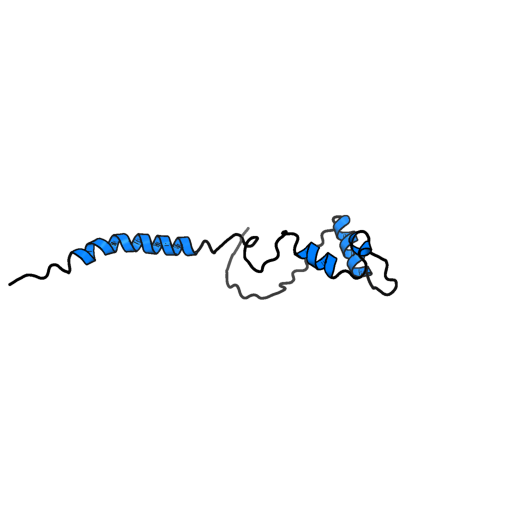1 86 ? -1.149 18.623 -10.017 1.00 76.75 86 ASP A C 1
ATOM 643 O O . ASP A 1 86 ? -1.977 19.493 -9.760 1.00 76.75 86 ASP A O 1
ATOM 647 N N . GLN A 1 87 ? -1.348 17.785 -11.037 1.00 72.38 87 GLN A N 1
ATOM 648 C CA . GLN A 1 87 ? -2.528 17.826 -11.894 1.00 72.38 87 GLN A CA 1
ATOM 649 C C . GLN A 1 87 ? -3.658 17.008 -11.256 1.00 72.38 87 GLN A C 1
ATOM 651 O O . GLN A 1 87 ? -4.011 15.918 -11.720 1.00 72.38 87 GLN A O 1
ATOM 656 N N . VAL A 1 88 ? -4.220 17.522 -10.163 1.00 71.50 88 VAL A N 1
ATOM 657 C CA . VAL A 1 88 ? -5.392 16.926 -9.513 1.00 71.50 88 VAL A CA 1
ATOM 658 C C . VAL A 1 88 ? -6.593 17.068 -10.450 1.00 71.50 88 VAL A C 1
ATOM 660 O O . VAL A 1 88 ? -7.002 18.170 -10.808 1.00 71.50 88 VAL A O 1
ATOM 663 N N . ARG A 1 89 ? -7.166 15.942 -10.878 1.00 64.44 89 ARG A N 1
ATOM 664 C CA . ARG A 1 89 ? -8.448 15.922 -11.591 1.00 64.44 89 ARG A CA 1
ATOM 665 C C . ARG A 1 89 ? -9.546 15.707 -10.561 1.00 64.44 89 ARG A C 1
ATOM 667 O O . ARG A 1 89 ? -9.386 14.857 -9.687 1.00 64.44 89 ARG A O 1
ATOM 674 N N . ALA A 1 90 ? -10.652 16.436 -10.694 1.00 68.38 90 ALA A N 1
ATOM 675 C CA . ALA A 1 90 ? -11.855 16.149 -9.925 1.00 68.38 90 ALA A CA 1
ATOM 676 C C . ALA A 1 90 ? -12.182 14.658 -10.067 1.00 68.38 90 ALA A C 1
ATOM 678 O O . ALA A 1 90 ? -12.246 14.136 -11.189 1.00 68.38 90 ALA A O 1
ATOM 679 N N . LEU A 1 91 ? -12.318 13.971 -8.933 1.00 65.00 91 LEU A N 1
ATOM 680 C CA . LEU A 1 91 ? -12.761 12.586 -8.929 1.00 65.00 91 LEU A CA 1
ATOM 681 C C . LEU A 1 91 ? -14.091 12.556 -9.693 1.00 65.00 91 LEU A C 1
ATOM 683 O O . LEU A 1 91 ? -14.959 13.388 -9.413 1.00 65.00 91 LEU A O 1
ATOM 687 N N . PRO A 1 92 ? -14.253 11.676 -10.698 1.00 64.69 92 PRO A N 1
ATOM 688 C CA . PRO A 1 92 ? -15.563 11.509 -11.296 1.00 64.69 92 PRO A CA 1
ATOM 689 C C . PRO A 1 92 ? -16.531 11.175 -10.161 1.00 64.69 92 PRO A C 1
ATOM 691 O O . PRO A 1 92 ? -16.168 10.377 -9.293 1.00 64.69 92 PRO A O 1
ATOM 694 N N . ASN A 1 93 ? -17.716 11.799 -10.161 1.00 62.34 93 ASN A N 1
ATOM 695 C CA . ASN A 1 93 ? -18.809 11.488 -9.238 1.00 62.34 93 ASN A CA 1
ATOM 696 C C . ASN A 1 93 ? -19.188 10.016 -9.423 1.00 62.34 93 ASN A C 1
ATOM 698 O O . ASN A 1 93 ? -20.076 9.660 -10.189 1.00 62.34 93 ASN A O 1
ATOM 702 N N . THR A 1 94 ? -18.428 9.157 -8.769 1.00 59.31 94 THR A N 1
ATOM 703 C CA . THR A 1 94 ? -18.595 7.723 -8.722 1.00 59.31 94 THR A CA 1
ATOM 704 C C . THR A 1 94 ? -19.032 7.478 -7.300 1.00 59.31 94 THR A C 1
ATOM 706 O O . THR A 1 94 ? -18.229 7.384 -6.377 1.00 59.31 94 THR A O 1
ATOM 709 N N . THR A 1 95 ? -20.344 7.424 -7.105 1.00 58.69 95 THR A N 1
ATOM 710 C CA . THR A 1 95 ? -20.934 6.653 -6.016 1.00 58.69 95 THR A CA 1
ATOM 711 C C . THR A 1 95 ? -20.505 5.202 -6.235 1.00 58.69 95 THR A C 1
ATOM 713 O O . THR A 1 95 ? -21.231 4.387 -6.786 1.00 58.69 95 THR A O 1
ATOM 716 N N . ALA A 1 96 ? -19.255 4.895 -5.881 1.00 59.41 96 ALA A N 1
ATOM 717 C CA . ALA A 1 96 ? -18.637 3.590 -6.085 1.00 59.41 96 ALA A CA 1
ATOM 718 C C . ALA A 1 96 ? -19.201 2.526 -5.131 1.00 59.41 96 ALA A C 1
ATOM 720 O O . ALA A 1 96 ? -18.788 1.374 -5.175 1.00 59.41 96 ALA A O 1
ATOM 721 N N . SER A 1 97 ? -20.164 2.893 -4.286 1.00 48.91 97 SER A N 1
ATOM 722 C CA . SER A 1 97 ? -21.044 1.961 -3.604 1.00 48.91 97 SER A CA 1
ATOM 723 C C . SER A 1 97 ? -22.260 2.725 -3.085 1.00 48.91 97 SER A C 1
ATOM 725 O O . SER A 1 97 ? -22.106 3.684 -2.327 1.00 48.91 97 SER A O 1
ATOM 727 N N . THR A 1 98 ? -23.474 2.305 -3.451 1.00 50.34 98 THR A N 1
ATOM 728 C CA . THR A 1 98 ? -24.637 2.528 -2.583 1.00 50.34 98 THR A CA 1
ATOM 729 C C . THR A 1 98 ? -24.446 1.610 -1.379 1.00 50.34 98 THR A C 1
ATOM 731 O O . THR A 1 98 ? -25.018 0.528 -1.305 1.00 50.34 98 THR A O 1
ATOM 734 N N . ILE A 1 99 ? -23.595 2.013 -0.435 1.00 55.66 99 ILE A N 1
ATOM 735 C CA . ILE A 1 99 ? -23.778 1.566 0.941 1.00 55.66 99 ILE A CA 1
ATOM 736 C C . ILE A 1 99 ? -24.984 2.369 1.403 1.00 55.66 99 ILE A C 1
ATOM 738 O O . ILE A 1 99 ? -24.899 3.591 1.505 1.00 55.66 99 ILE A O 1
ATOM 742 N N . GLY A 1 100 ? -26.125 1.701 1.573 1.00 52.50 100 GLY A N 1
ATOM 743 C CA . GLY A 1 100 ? -27.309 2.313 2.162 1.00 52.50 100 GLY A CA 1
ATOM 744 C C . GLY A 1 100 ? -26.954 2.851 3.544 1.00 52.50 100 GLY A C 1
ATOM 745 O O . GLY A 1 100 ? -26.889 2.096 4.508 1.00 52.50 100 GLY A O 1
ATOM 746 N N . ILE A 1 101 ? -26.667 4.145 3.618 1.00 46.81 101 ILE A N 1
ATOM 747 C CA . ILE A 1 101 ? -26.666 4.912 4.854 1.00 46.81 101 ILE A CA 1
ATOM 748 C C . ILE A 1 101 ? -27.742 5.966 4.648 1.00 46.81 101 ILE A C 1
ATOM 750 O O . ILE A 1 101 ? -27.503 7.036 4.090 1.00 46.81 101 ILE A O 1
ATOM 754 N N . ASP A 1 102 ? -28.955 5.612 5.059 1.00 49.44 102 ASP A N 1
ATOM 755 C CA . ASP A 1 1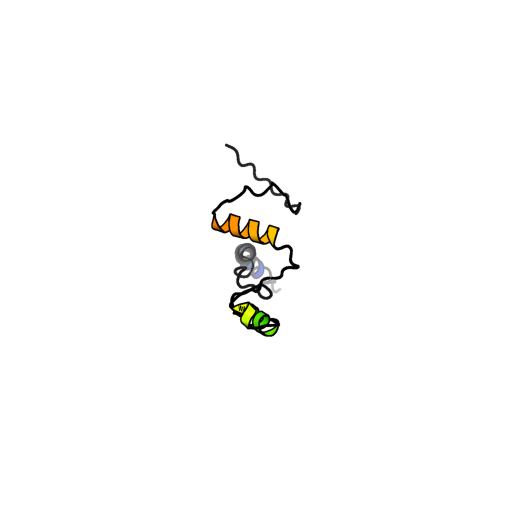02 ? -30.042 6.559 5.250 1.00 49.44 102 ASP A CA 1
ATOM 756 C C . ASP A 1 102 ? -29.631 7.512 6.380 1.00 49.44 102 ASP A C 1
ATOM 758 O O . ASP A 1 102 ? -29.664 7.169 7.560 1.00 49.44 102 ASP A O 1
ATOM 762 N N . GLY A 1 103 ? -29.171 8.706 6.015 1.00 46.19 103 GLY A N 1
ATOM 763 C CA . GLY A 1 103 ? -28.714 9.715 6.964 1.00 46.19 103 GLY A CA 1
ATOM 764 C C . GLY A 1 103 ? -28.771 11.095 6.338 1.00 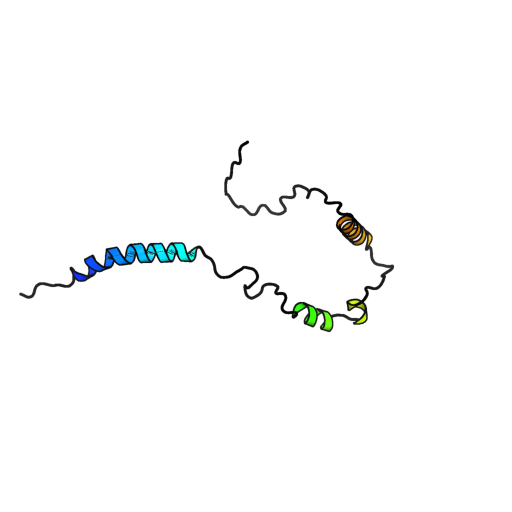46.19 103 GLY A C 1
ATOM 765 O O . GLY A 1 103 ? -27.778 11.592 5.815 1.00 46.19 103 GLY A O 1
ATOM 766 N N . GLY A 1 104 ? -29.967 11.687 6.344 1.00 53.38 104 GLY A N 1
ATOM 767 C CA . GLY A 1 104 ? -30.235 13.007 5.790 1.00 53.38 104 GLY A CA 1
ATOM 768 C C . GLY A 1 104 ? -29.352 14.099 6.396 1.00 53.38 104 GLY A C 1
ATOM 769 O O . GLY A 1 104 ? -29.222 14.220 7.610 1.00 53.38 104 GLY A O 1
ATOM 770 N N . GLY A 1 105 ? -28.791 14.932 5.523 1.00 39.88 105 GLY A N 1
ATOM 771 C CA . GLY A 1 105 ? -28.019 16.111 5.891 1.00 39.88 105 GLY A CA 1
ATOM 772 C C . GLY A 1 105 ? -28.179 17.190 4.832 1.00 39.88 105 GLY A C 1
ATOM 773 O O . GLY A 1 105 ? -27.358 17.314 3.929 1.00 39.88 105 GLY A O 1
ATOM 774 N N . ALA A 1 106 ? -29.272 17.946 4.927 1.00 47.84 106 ALA A N 1
ATOM 775 C CA . ALA A 1 106 ? -29.484 19.165 4.162 1.00 47.84 106 ALA A CA 1
ATOM 776 C C . ALA A 1 106 ? -28.483 20.238 4.624 1.00 47.84 106 ALA A C 1
ATOM 778 O O . ALA A 1 106 ? -28.597 20.759 5.731 1.00 47.84 106 ALA A O 1
ATOM 779 N N . GLY A 1 107 ? -27.509 20.568 3.777 1.00 36.66 107 GLY A N 1
ATOM 780 C CA . GLY A 1 107 ? -26.630 21.724 3.945 1.00 36.66 107 GLY A CA 1
ATOM 781 C C . GLY A 1 107 ? -27.053 22.826 2.984 1.00 36.66 107 GLY A C 1
ATOM 782 O O . GLY A 1 107 ? -26.723 22.776 1.803 1.00 36.66 107 GLY A O 1
ATOM 783 N N . GLY A 1 108 ? -27.847 23.773 3.479 1.00 53.69 108 GLY A N 1
ATOM 784 C CA . GLY A 1 108 ? -28.305 24.931 2.726 1.00 53.69 108 GLY A CA 1
ATOM 785 C C . GLY A 1 108 ? -27.376 26.137 2.874 1.00 53.69 108 GLY A C 1
ATOM 786 O O . GLY A 1 108 ? -27.046 26.503 3.996 1.00 53.69 108 GLY A O 1
ATOM 787 N N . ARG A 1 109 ? -27.131 26.763 1.714 1.00 41.72 109 ARG A N 1
ATOM 788 C CA . ARG A 1 109 ? -26.707 28.149 1.432 1.00 41.72 109 ARG A CA 1
ATOM 789 C C . ARG A 1 109 ? -25.268 28.557 1.725 1.00 41.72 109 ARG A C 1
ATOM 791 O O . ARG A 1 109 ? -24.906 28.709 2.906 1.00 41.72 109 ARG A O 1
#

Secondary structure (DSSP, 8-state):
-----HHHHHHHHHHHHHHHHHHHHHHTTS-SS-TTTSTTS--SSSHHHHHHHHH-SSGGGGTSPPP-TT---HHHHHHHHHHHTT-PPPPP-----------------

pLDDT: mean 71.82, std 14.76, range [36.66, 90.94]

Sequence (109 aa):
MMRSSRHAATRRLLPLLTPLSLALLVAACEGPADPFHAEGRWRPAGANEANLRAMVADPADLVRGRSDPRGDAQTATAAVSRLRRDQVRALPNTTASTIGIDGGGAGGR

Radius of gyration: 29.95 Å; chains: 1; bounding box: 63×41×87 Å

Organism: NCBI:txid2937791

Foldseek 3Di:
DDDDPPPPVVVVCVVVVVVVVVVVVVVVVPPDDDPQPDPPDDHPPCPVVVVCCVPDPDNVCVVPNDDDPPDPCVVVVVVVVCVVVVVDDDDPPDPVDPPPDPDDDDDDD